Protein AF-A0A833Z6Q5-F1 (afdb_monomer_lite)

Sequence (117 aa):
MYQMMDQGFVGLIFSCFIEDKNTKTGRVLYTCFQSIQAQKSSEYERIEIPIHIVPHVTIGKVCLESAVELPKILCQEEQDAYRRIHSLTHLDSVTKIHNGSVEGLLAVEGYLMCFFY

InterPro domains:
  IPR040749 BRCC36, C-terminal helical domain [PF18110] (63-102)

pLDDT: mean 89.64, std 12.16, range [41.78, 98.44]

Organism: NCBI:txid89673

Secondary structure (DSSP, 8-state):
-HHHH-TT--EEEEEEEEEETTTTEEEEEEEEEEEEE-TTSS-EEEEE----PPP-SS--HHHHHHHTTHHHHHHHHHHHHHHHHHT-TT--HHHHHHHHHHHHHHHHHHHHHHH--

Radius of gyration: 21.68 Å; chains: 1; bounding box: 44×45×49 Å

Foldseek 3Di:
DVCVVPVPDKDKDKDAQDADPVVRDGDIDMFIWDWDQDPPDNDTDIDTDDDDDDDDDDQDPVNVVVVVCPLVVQLVVLVVVLVVVVVPPPDDPVVNVVSVVVSVVSNVVSVVVVVVD

Structure (mmCIF, N/CA/C/O backbone):
data_AF-A0A833Z6Q5-F1
#
_entry.id   AF-A0A833Z6Q5-F1
#
loop_
_atom_site.group_PDB
_atom_site.id
_atom_site.type_symbol
_atom_site.label_atom_id
_atom_site.label_alt_id
_atom_site.label_comp_id
_atom_site.label_asym_id
_atom_site.label_entity_id
_atom_site.label_seq_id
_atom_site.pdbx_PDB_ins_code
_atom_site.Cartn_x
_atom_site.Cartn_y
_atom_site.Cartn_z
_atom_site.occupancy
_atom_site.B_iso_or_equiv
_atom_site.auth_seq_id
_atom_site.auth_comp_id
_atom_site.auth_asym_id
_atom_site.auth_atom_id
_atom_site.pdbx_PDB_model_num
ATOM 1 N N . MET A 1 1 ? -10.802 16.052 4.473 1.00 79.81 1 MET A N 1
ATOM 2 C CA . MET A 1 1 ? -11.183 16.207 3.049 1.00 79.81 1 MET A CA 1
ATOM 3 C C . MET A 1 1 ? -12.026 15.034 2.560 1.00 79.81 1 MET A C 1
ATOM 5 O O . MET A 1 1 ? -13.156 15.281 2.182 1.00 79.81 1 MET A O 1
ATOM 9 N N . TYR A 1 2 ? -11.560 13.779 2.621 1.00 92.31 2 TYR A N 1
ATOM 10 C CA . TYR A 1 2 ? -12.368 12.623 2.180 1.00 92.31 2 TYR A CA 1
ATOM 11 C C . TYR A 1 2 ? -13.712 12.494 2.912 1.00 92.31 2 TYR A C 1
ATOM 13 O O . TYR A 1 2 ? -14.732 12.267 2.274 1.00 92.31 2 TYR A O 1
ATOM 21 N N . GLN A 1 3 ? -13.747 12.798 4.214 1.00 92.12 3 GLN A N 1
ATOM 22 C CA . GLN A 1 3 ? -15.002 12.841 4.975 1.00 92.12 3 GLN A CA 1
ATOM 23 C C . GLN A 1 3 ? -15.988 13.938 4.531 1.00 92.12 3 GLN A C 1
ATOM 25 O O . GLN A 1 3 ? -17.170 13.851 4.830 1.00 92.12 3 GLN A O 1
ATOM 30 N N . MET A 1 4 ? -15.535 14.965 3.800 1.00 90.25 4 MET A N 1
ATOM 31 C CA . MET A 1 4 ? -16.441 15.956 3.199 1.00 90.25 4 MET A CA 1
ATOM 32 C C . MET A 1 4 ? -17.145 15.400 1.954 1.00 90.25 4 MET A C 1
ATOM 34 O O . MET A 1 4 ? -18.212 15.889 1.604 1.00 90.25 4 MET A O 1
ATOM 38 N N . MET A 1 5 ? -16.545 14.406 1.287 1.00 93.75 5 MET A N 1
ATOM 39 C CA . MET A 1 5 ? -17.147 13.708 0.147 1.00 93.75 5 MET A CA 1
ATOM 40 C C . MET A 1 5 ? -18.080 12.588 0.620 1.00 93.75 5 MET A C 1
ATOM 42 O O . MET A 1 5 ? -19.171 12.438 0.082 1.00 93.75 5 MET A O 1
ATOM 46 N N . ASP A 1 6 ? -17.668 11.842 1.646 1.00 95.00 6 ASP A N 1
ATOM 47 C CA . ASP A 1 6 ? -18.466 10.800 2.291 1.00 95.00 6 ASP A CA 1
ATOM 48 C C . ASP A 1 6 ? -18.169 10.767 3.794 1.00 95.00 6 ASP A C 1
ATOM 50 O O . ASP A 1 6 ? -17.070 10.405 4.214 1.00 95.00 6 ASP A O 1
ATOM 54 N N . GLN A 1 7 ? -19.162 11.117 4.614 1.00 92.56 7 GLN A N 1
ATOM 55 C CA . GLN A 1 7 ? -19.028 11.152 6.075 1.00 92.56 7 GLN A CA 1
ATOM 56 C C . GLN A 1 7 ? -18.685 9.778 6.678 1.00 92.56 7 GLN A C 1
ATOM 58 O O . GLN A 1 7 ? -18.113 9.719 7.766 1.00 92.56 7 GLN A O 1
ATOM 63 N N . GLY A 1 8 ? -18.996 8.680 5.978 1.00 94.88 8 GLY A N 1
ATOM 64 C CA . GLY A 1 8 ? -18.659 7.314 6.381 1.00 94.88 8 GLY A CA 1
ATOM 65 C C . GLY A 1 8 ? -17.202 6.917 6.128 1.00 94.88 8 GLY A C 1
ATOM 66 O O . GLY A 1 8 ? -16.785 5.840 6.550 1.00 94.88 8 GLY A O 1
ATOM 67 N N . PHE A 1 9 ? -16.409 7.764 5.466 1.00 96.75 9 PHE A N 1
ATOM 68 C CA . PHE A 1 9 ? -15.016 7.460 5.158 1.00 96.75 9 PHE A CA 1
ATOM 69 C C . PHE A 1 9 ? -14.171 7.305 6.432 1.00 96.75 9 PHE A C 1
ATOM 71 O O . PHE A 1 9 ? -14.176 8.174 7.310 1.00 96.75 9 PHE A O 1
ATOM 78 N N . VAL A 1 10 ? -13.394 6.223 6.504 1.00 97.31 10 VAL A N 1
ATOM 79 C CA . VAL A 1 10 ? -12.430 5.935 7.577 1.00 97.31 10 VAL A CA 1
ATOM 80 C C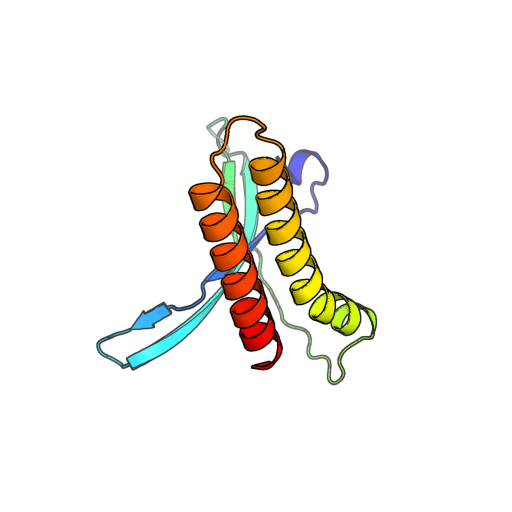 . VAL A 1 10 ? -11.026 5.790 6.993 1.00 97.31 10 VAL A C 1
ATOM 82 O O . VAL A 1 10 ? -10.850 5.298 5.880 1.00 97.31 10 VAL A O 1
ATOM 85 N N . GLY A 1 11 ? -10.012 6.214 7.743 1.00 97.25 11 GLY A N 1
ATOM 86 C CA . GLY A 1 11 ? -8.609 6.033 7.386 1.00 97.25 11 GLY A CA 1
ATOM 87 C C . GLY A 1 11 ? -8.001 4.818 8.082 1.00 97.25 11 GLY A C 1
ATOM 88 O O . GLY A 1 11 ? -8.219 4.609 9.274 1.00 97.25 11 GLY A O 1
ATOM 89 N N . LEU A 1 12 ? -7.182 4.057 7.357 1.00 97.88 12 LEU A N 1
ATOM 90 C CA . LEU A 1 12 ? -6.349 2.983 7.902 1.00 97.88 12 LEU A CA 1
ATOM 91 C C . LEU A 1 12 ? -4.872 3.344 7.735 1.00 97.88 12 LEU A C 1
ATOM 93 O O . LEU A 1 12 ? -4.473 3.856 6.690 1.00 97.88 12 LEU A O 1
ATOM 97 N N . ILE A 1 13 ? -4.058 3.073 8.754 1.00 97.88 13 ILE A N 1
ATOM 98 C CA . ILE A 1 13 ? -2.596 3.216 8.689 1.00 97.88 13 ILE A CA 1
ATOM 99 C C . ILE A 1 13 ? -1.971 1.892 9.089 1.00 97.88 13 ILE A C 1
ATOM 101 O O . ILE A 1 13 ? -2.313 1.347 10.137 1.00 97.88 13 ILE A O 1
ATOM 105 N N . PHE A 1 14 ? -1.022 1.432 8.280 1.00 97.69 14 PHE A N 1
ATOM 106 C CA . PHE A 1 14 ? -0.158 0.298 8.578 1.00 97.69 14 PHE A CA 1
ATOM 107 C C . PHE A 1 14 ? 1.256 0.819 8.827 1.00 97.69 14 PHE A C 1
ATOM 109 O O . PHE A 1 14 ? 1.812 1.552 8.012 1.00 97.69 14 PHE A O 1
ATOM 116 N N . SER A 1 15 ? 1.827 0.461 9.972 1.00 97.00 15 SER A N 1
ATOM 117 C CA . SER A 1 15 ? 3.219 0.726 10.306 1.00 97.00 15 SER A CA 1
ATOM 118 C C . SER A 1 15 ? 3.991 -0.581 10.214 1.00 97.00 15 SER A C 1
ATOM 120 O O . SER A 1 15 ? 3.793 -1.503 11.010 1.00 97.00 15 SER A O 1
ATOM 122 N N . CYS A 1 16 ? 4.832 -0.656 9.189 1.00 95.62 16 CYS A N 1
ATOM 123 C CA . CYS A 1 16 ? 5.643 -1.818 8.854 1.00 95.62 16 CYS A CA 1
ATOM 124 C C . CYS A 1 16 ? 7.107 -1.577 9.250 1.00 95.62 16 CYS A C 1
ATOM 126 O O . CYS A 1 16 ? 7.513 -0.438 9.475 1.00 95.62 16 CYS A O 1
ATOM 128 N N . PHE A 1 17 ? 7.903 -2.649 9.302 1.00 94.31 17 PHE A N 1
ATOM 129 C CA . PHE A 1 17 ? 9.350 -2.595 9.570 1.00 94.31 17 PHE A CA 1
ATOM 130 C C . PHE A 1 17 ? 9.732 -1.962 10.921 1.00 94.31 17 PHE A C 1
ATOM 132 O O . PHE A 1 17 ? 10.799 -1.367 11.061 1.00 94.31 17 PHE A O 1
ATOM 139 N N . ILE A 1 18 ? 8.876 -2.094 11.940 1.00 94.62 18 ILE A N 1
ATOM 140 C CA . ILE A 1 18 ? 9.222 -1.660 13.295 1.00 94.62 18 ILE A CA 1
ATOM 141 C C . ILE A 1 18 ? 10.111 -2.732 13.912 1.00 94.62 18 ILE A C 1
ATOM 143 O O . ILE A 1 18 ? 9.633 -3.812 14.251 1.00 94.62 18 ILE A O 1
ATOM 147 N N . GLU A 1 19 ? 11.382 -2.423 14.115 1.00 96.00 19 GLU A N 1
ATOM 148 C CA . GLU A 1 19 ? 12.321 -3.323 14.779 1.00 96.00 19 GLU A CA 1
ATOM 149 C C . GLU A 1 19 ? 12.822 -2.701 16.081 1.00 96.00 19 GLU A C 1
ATOM 151 O O . GLU A 1 19 ? 13.317 -1.572 16.110 1.00 96.00 19 GLU A O 1
ATOM 156 N N . ASP A 1 20 ? 12.705 -3.445 17.177 1.00 92.94 20 ASP A N 1
ATOM 157 C CA . ASP A 1 20 ? 13.404 -3.107 18.411 1.00 92.94 20 ASP A CA 1
ATOM 158 C C . ASP A 1 20 ? 14.776 -3.785 18.421 1.00 92.94 20 ASP A C 1
ATOM 160 O O . ASP A 1 20 ? 14.887 -5.000 18.577 1.00 92.94 20 ASP A O 1
ATOM 164 N N . LYS A 1 21 ? 15.834 -2.979 18.283 1.00 93.12 21 LYS A N 1
ATOM 165 C CA . LYS A 1 21 ? 17.225 -3.449 18.206 1.00 93.12 21 LYS A CA 1
ATOM 166 C C . LYS A 1 21 ? 17.688 -4.196 19.458 1.00 93.12 21 LYS A C 1
ATOM 168 O O . LYS A 1 21 ? 18.571 -5.043 19.358 1.00 93.12 21 LYS A O 1
ATOM 173 N N . ASN A 1 22 ? 17.117 -3.889 20.623 1.00 95.19 22 ASN A N 1
ATOM 174 C CA . ASN A 1 22 ? 17.519 -4.517 21.881 1.00 95.19 22 ASN A CA 1
ATOM 175 C C . ASN A 1 22 ? 16.915 -5.917 22.018 1.00 95.19 22 ASN A C 1
ATOM 177 O O . ASN A 1 22 ? 17.584 -6.841 22.472 1.00 95.19 22 ASN A O 1
ATOM 181 N N . THR A 1 23 ? 15.657 -6.079 21.604 1.00 94.56 23 THR A N 1
ATOM 182 C CA . THR A 1 23 ? 14.927 -7.354 21.687 1.00 94.56 23 THR A CA 1
ATOM 183 C C . THR A 1 23 ? 14.976 -8.164 20.392 1.00 94.56 23 THR A C 1
ATOM 185 O O . THR A 1 23 ? 14.527 -9.308 20.379 1.00 94.56 23 THR A O 1
ATOM 188 N N . LYS A 1 24 ? 15.502 -7.585 19.302 1.00 93.50 24 LYS A N 1
ATOM 189 C CA . LYS A 1 24 ? 15.484 -8.133 17.934 1.00 93.50 24 LYS A CA 1
ATOM 190 C C . LYS A 1 24 ? 14.085 -8.571 17.494 1.00 93.50 24 LYS A C 1
ATOM 192 O O . LYS A 1 24 ? 13.920 -9.569 16.796 1.00 93.50 24 LYS A O 1
ATOM 197 N N . THR A 1 25 ? 13.066 -7.850 17.955 1.00 94.62 25 THR A N 1
ATOM 198 C CA . THR A 1 25 ? 11.666 -8.176 17.679 1.00 94.62 25 THR A CA 1
ATOM 199 C C . THR A 1 25 ? 11.121 -7.252 16.598 1.00 94.62 25 THR A 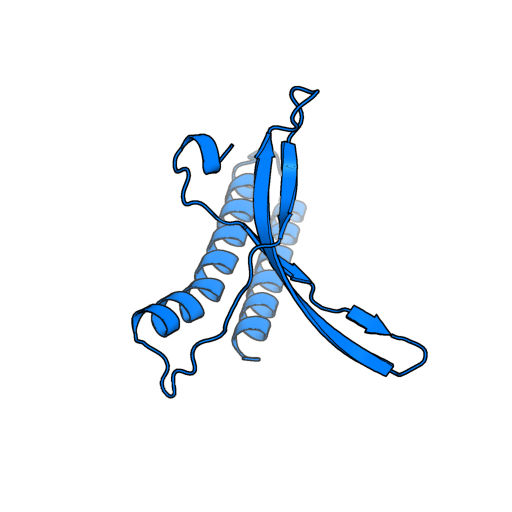C 1
ATOM 201 O O . THR A 1 25 ? 11.120 -6.029 16.758 1.00 94.62 25 THR A O 1
ATOM 204 N N . GLY A 1 26 ? 10.628 -7.851 15.513 1.00 94.62 26 GLY A N 1
ATOM 205 C CA . GLY A 1 26 ? 9.879 -7.166 14.464 1.00 94.62 26 GLY A CA 1
ATOM 206 C C . GLY A 1 26 ? 8.404 -7.016 14.838 1.00 94.62 26 GLY A C 1
ATOM 207 O O . GLY A 1 26 ? 7.796 -7.930 15.394 1.00 94.62 26 GLY A O 1
ATOM 208 N N . ARG A 1 27 ? 7.817 -5.858 14.540 1.00 96.12 27 ARG A N 1
ATOM 209 C CA . ARG A 1 27 ? 6.404 -5.552 14.775 1.00 96.12 27 ARG A CA 1
ATOM 210 C C . ARG A 1 27 ? 5.775 -4.943 13.528 1.00 96.12 27 ARG A C 1
ATOM 212 O O . ARG A 1 27 ? 6.393 -4.152 12.817 1.00 96.12 27 ARG A O 1
ATOM 219 N N . VAL A 1 28 ? 4.512 -5.292 13.319 1.00 96.69 28 VAL A N 1
ATOM 220 C CA . VAL A 1 28 ? 3.610 -4.630 12.378 1.00 96.69 28 VAL A CA 1
ATOM 221 C C . VAL A 1 28 ? 2.428 -4.131 13.192 1.00 96.69 28 VAL A C 1
ATOM 223 O O . VAL A 1 28 ? 1.826 -4.897 13.944 1.00 96.69 28 VAL A O 1
ATOM 226 N N . LEU A 1 29 ? 2.129 -2.841 13.086 1.00 97.44 29 LEU A N 1
ATOM 227 C CA . LEU A 1 29 ? 1.026 -2.201 13.799 1.00 97.44 29 LEU A CA 1
ATOM 228 C C . LEU A 1 29 ? 0.034 -1.639 12.789 1.00 97.44 29 LEU A C 1
ATOM 230 O O . LEU A 1 29 ? 0.419 -1.214 11.702 1.00 97.44 29 LEU A O 1
ATOM 234 N N . TYR A 1 30 ? -1.240 -1.602 13.158 1.00 97.50 30 TYR A N 1
ATOM 235 C CA . TYR A 1 30 ? -2.274 -0.973 12.350 1.00 97.50 30 TYR A CA 1
ATOM 236 C C . TYR A 1 30 ? -3.253 -0.204 13.231 1.00 97.50 30 TYR A C 1
ATOM 238 O O . TYR A 1 30 ? -3.442 -0.523 14.403 1.00 97.50 30 TYR A O 1
ATOM 246 N N . THR A 1 31 ? -3.858 0.837 12.667 1.00 98.12 31 THR A N 1
ATOM 247 C CA . THR A 1 31 ? -4.825 1.691 13.365 1.00 98.12 31 THR A CA 1
ATOM 248 C C . THR A 1 31 ? -5.884 2.198 12.391 1.00 98.12 31 THR A C 1
ATOM 250 O O . THR A 1 31 ? -5.593 2.437 11.216 1.00 98.12 31 THR A O 1
ATOM 253 N N . CYS A 1 32 ? -7.109 2.361 12.886 1.00 98.44 32 CYS A N 1
ATOM 254 C CA . CYS A 1 32 ? -8.241 2.924 12.161 1.00 98.44 32 CYS A CA 1
ATOM 255 C C . CYS A 1 32 ? -8.655 4.243 12.814 1.00 98.44 32 CYS A C 1
ATOM 257 O O . CYS A 1 32 ? -8.642 4.367 14.041 1.00 98.44 32 CYS A O 1
ATOM 259 N N . PHE A 1 33 ? -8.982 5.246 12.006 1.00 97.81 33 PHE A N 1
ATOM 260 C CA . PHE A 1 33 ? -9.315 6.569 12.512 1.00 97.81 33 PHE A CA 1
ATOM 261 C C . PHE A 1 33 ? -10.284 7.330 11.622 1.00 97.81 33 PHE A C 1
ATOM 263 O O . PHE A 1 33 ? -10.416 7.069 10.426 1.00 97.81 33 PHE A O 1
ATOM 270 N N . GLN A 1 34 ? -10.897 8.341 12.220 1.00 96.88 34 GLN A N 1
ATOM 271 C CA . GLN A 1 34 ? -11.591 9.413 11.523 1.00 96.88 34 GLN A CA 1
ATOM 272 C C . GLN A 1 34 ? -11.079 10.763 12.011 1.00 96.88 34 GLN A C 1
ATOM 274 O O . GLN A 1 34 ? -10.399 10.869 13.034 1.00 96.88 34 GLN A O 1
ATOM 279 N N . SER A 1 35 ? -11.394 11.803 11.254 1.00 94.50 35 SER A N 1
ATOM 280 C CA . SER A 1 35 ? -11.183 13.186 11.648 1.00 94.50 35 SER A CA 1
ATOM 281 C C . SER A 1 35 ? -12.502 13.807 12.098 1.00 94.50 35 SER A C 1
ATOM 283 O O . SER A 1 35 ? -13.521 13.666 11.420 1.00 94.50 35 SER A O 1
ATOM 285 N N . ILE A 1 36 ? -12.478 14.528 13.216 1.00 92.25 36 ILE A N 1
ATOM 286 C CA . ILE A 1 36 ? -13.587 15.368 13.683 1.00 92.25 36 ILE A CA 1
ATOM 287 C C . ILE A 1 36 ? -13.137 16.820 13.729 1.00 92.25 36 ILE A C 1
ATOM 289 O O . ILE A 1 36 ? -11.966 17.102 13.968 1.00 92.25 36 ILE A O 1
ATOM 293 N N . GLN A 1 37 ? -14.056 17.749 13.492 1.00 87.69 37 GLN A N 1
ATOM 294 C CA . GLN A 1 37 ? -13.750 19.163 13.664 1.00 87.69 37 GLN A CA 1
ATOM 295 C C . GLN A 1 37 ? -13.611 19.471 15.159 1.00 87.69 37 GLN A C 1
ATOM 297 O O . GLN A 1 37 ? -14.491 19.126 15.951 1.00 87.69 37 GLN A O 1
ATOM 302 N N . ALA A 1 38 ? -12.509 20.112 15.541 1.00 84.50 38 ALA A N 1
ATOM 303 C CA . ALA A 1 38 ? -12.278 20.526 16.915 1.00 84.50 38 ALA A CA 1
ATOM 304 C C . ALA A 1 38 ? -13.350 21.536 17.356 1.00 84.50 38 ALA A C 1
ATOM 306 O O . ALA A 1 38 ? -13.730 22.442 16.616 1.00 84.50 38 ALA A O 1
ATOM 307 N N . GLN A 1 39 ? -13.829 21.427 18.596 1.00 76.62 39 GLN A N 1
ATOM 308 C CA . GLN A 1 39 ? -14.938 22.261 19.091 1.00 76.62 39 GLN A CA 1
ATOM 309 C C . GLN A 1 39 ? -14.603 23.761 19.178 1.00 76.62 39 GLN A C 1
ATOM 311 O O . GLN A 1 39 ? -15.505 24.588 19.289 1.00 76.62 39 GLN A O 1
ATOM 316 N N . LYS A 1 40 ? -13.312 24.118 19.186 1.00 78.31 40 LYS A N 1
ATOM 317 C CA . LYS A 1 40 ? -12.825 25.485 19.439 1.00 78.31 40 LYS A CA 1
ATOM 318 C C . LYS A 1 40 ? -11.910 26.036 18.342 1.00 78.31 40 LYS A C 1
ATOM 320 O O . LYS A 1 40 ? -11.408 27.147 18.491 1.00 78.31 40 LYS A O 1
ATOM 325 N N . SER A 1 41 ? -11.678 25.293 17.263 1.00 79.75 41 SER A N 1
ATOM 326 C CA . SER A 1 41 ? -10.826 25.726 16.154 1.00 79.75 41 SER A CA 1
ATOM 327 C C . SER A 1 41 ? -11.338 25.178 14.821 1.00 79.75 41 SER A C 1
ATOM 329 O O . SER A 1 41 ? -12.161 24.268 14.769 1.00 79.75 41 SER A O 1
ATOM 331 N N . SER A 1 42 ? -10.840 25.732 13.718 1.00 80.31 42 SER A N 1
ATOM 332 C CA . SER A 1 42 ? -11.088 25.194 12.372 1.00 80.31 42 SER A CA 1
ATOM 333 C C . SER A 1 42 ? -10.218 23.971 12.051 1.00 80.31 42 SER A C 1
ATOM 335 O O . SER A 1 42 ? -10.160 23.547 10.897 1.00 80.31 42 SER A O 1
ATOM 337 N N . GLU A 1 43 ? -9.507 23.430 13.040 1.00 88.06 43 GLU A N 1
ATOM 338 C CA . GLU A 1 43 ? -8.620 22.285 12.872 1.00 88.06 43 GLU A CA 1
ATOM 339 C C . GLU A 1 43 ? -9.382 20.969 13.042 1.00 88.06 43 GLU A C 1
ATOM 341 O O . GLU A 1 43 ? -10.465 20.909 13.630 1.00 88.06 43 GLU A O 1
ATOM 346 N N . TYR A 1 44 ? -8.806 19.904 12.492 1.00 90.44 44 TYR A N 1
ATOM 347 C CA . TYR A 1 44 ? -9.355 18.561 12.590 1.00 90.44 44 TYR A CA 1
ATO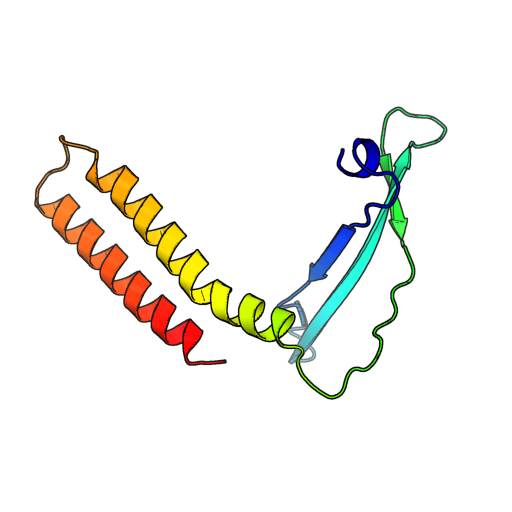M 348 C C . TYR A 1 44 ? -8.523 17.731 13.559 1.00 90.44 44 TYR A C 1
ATOM 350 O O . TYR A 1 44 ? -7.305 17.636 13.419 1.00 90.44 44 TYR A O 1
ATOM 358 N N . GLU A 1 45 ? -9.198 17.084 14.498 1.00 93.00 45 GLU A N 1
ATOM 359 C CA . GLU A 1 45 ? -8.598 16.164 15.454 1.00 93.00 45 GLU A CA 1
ATOM 360 C C . GLU A 1 45 ? -8.815 14.717 15.013 1.00 93.00 45 GLU A C 1
ATOM 362 O O . GLU A 1 45 ? -9.838 14.363 14.419 1.00 93.00 45 GLU A O 1
ATOM 367 N N . ARG A 1 46 ? -7.829 13.866 15.302 1.00 94.38 46 ARG A N 1
ATOM 368 C CA . ARG A 1 46 ? -7.907 12.424 15.065 1.00 94.38 46 ARG A CA 1
ATOM 369 C C . ARG A 1 46 ? -8.702 11.768 16.190 1.00 94.38 46 ARG A C 1
ATOM 371 O O . ARG A 1 46 ? -8.341 11.913 17.353 1.00 94.38 46 ARG A O 1
ATOM 378 N N . ILE A 1 47 ? -9.685 10.954 15.826 1.00 95.56 47 ILE A N 1
ATOM 379 C CA . ILE A 1 47 ? -10.335 10.002 16.731 1.00 95.56 47 ILE A CA 1
ATOM 380 C C . ILE A 1 47 ? -10.037 8.574 16.292 1.00 95.56 47 ILE A C 1
ATOM 382 O O . ILE A 1 47 ? -10.048 8.269 15.098 1.00 95.56 47 ILE A O 1
ATOM 386 N N . GLU A 1 48 ? -9.753 7.695 17.248 1.00 97.44 48 GLU A N 1
ATOM 387 C CA . GLU A 1 48 ? -9.568 6.273 16.964 1.00 97.44 48 GLU A CA 1
ATOM 388 C C . GLU A 1 48 ? -10.915 5.576 16.800 1.00 97.44 48 GLU A C 1
ATOM 390 O O . GLU A 1 48 ? -11.846 5.794 17.575 1.00 97.44 48 GLU A O 1
ATOM 395 N N . ILE A 1 49 ? -11.000 4.716 15.788 1.00 97.94 49 ILE A N 1
ATOM 396 C CA . ILE A 1 49 ? -12.167 3.879 15.528 1.00 97.94 49 ILE A CA 1
ATOM 397 C C . ILE A 1 49 ? -11.779 2.424 15.822 1.00 97.94 49 ILE A C 1
ATOM 399 O O . ILE A 1 49 ? -10.765 1.955 15.294 1.00 97.94 49 ILE A O 1
ATOM 403 N N . PRO A 1 50 ? -12.550 1.684 16.641 1.00 97.75 50 PRO A N 1
ATOM 404 C CA . PRO A 1 50 ? -12.297 0.267 16.878 1.00 97.75 50 PRO A CA 1
ATOM 405 C C . PRO A 1 50 ? -12.303 -0.539 15.573 1.00 97.75 50 PRO A C 1
ATOM 407 O O . PRO A 1 50 ? -13.182 -0.369 14.729 1.00 97.75 50 PRO A O 1
ATOM 410 N N . ILE A 1 51 ? -11.331 -1.439 15.420 1.00 97.62 51 ILE A N 1
ATOM 411 C CA . ILE A 1 51 ? -11.198 -2.317 14.255 1.00 97.62 51 ILE A CA 1
ATOM 412 C C . ILE A 1 51 ? -11.216 -3.781 14.691 1.00 97.62 51 ILE A C 1
ATOM 414 O O . ILE A 1 51 ? -10.587 -4.162 15.678 1.00 97.62 51 ILE A O 1
ATOM 418 N N . HIS A 1 52 ? -11.923 -4.610 13.926 1.00 97.38 52 HIS A N 1
ATOM 419 C CA . HIS A 1 52 ? -12.002 -6.050 14.137 1.00 97.38 52 HIS A CA 1
ATOM 420 C C . HIS A 1 52 ? -11.679 -6.780 12.835 1.00 97.38 52 HIS A C 1
ATOM 422 O O . HIS A 1 52 ? -12.210 -6.440 11.779 1.00 97.38 52 HIS A O 1
ATOM 428 N N . ILE A 1 53 ? -10.823 -7.799 12.914 1.00 96.94 53 ILE A N 1
ATOM 429 C CA . ILE A 1 53 ? -10.532 -8.684 11.785 1.00 96.94 53 ILE A CA 1
ATOM 430 C C . ILE A 1 53 ? -11.531 -9.836 11.832 1.00 96.94 53 ILE A C 1
ATOM 432 O O . ILE A 1 53 ? -11.537 -10.622 12.779 1.00 96.94 53 ILE A O 1
ATOM 436 N N . VAL A 1 54 ? -12.373 -9.936 10.806 1.00 97.94 54 VAL A N 1
ATOM 437 C CA . VAL A 1 54 ? -13.296 -11.062 10.654 1.00 97.94 54 VAL A CA 1
ATOM 438 C C . VAL A 1 54 ? -12.546 -12.207 9.969 1.00 97.94 54 VAL A C 1
ATOM 440 O O . VAL A 1 54 ? -12.032 -12.008 8.866 1.00 97.94 54 VAL A O 1
ATOM 443 N N . PRO A 1 55 ? -12.446 -13.396 10.589 1.00 97.38 55 PRO A N 1
ATOM 444 C CA . PRO A 1 55 ? -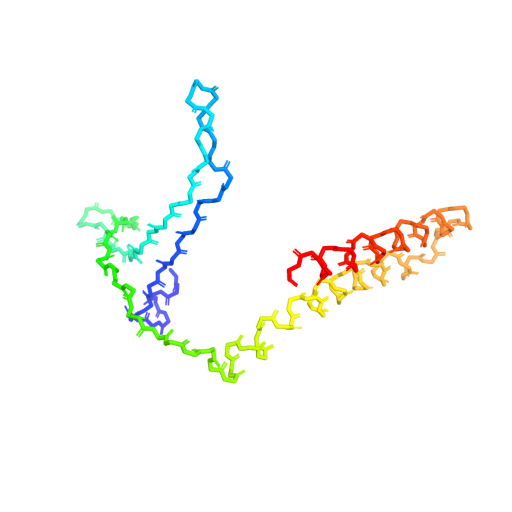11.723 -14.511 9.996 1.00 97.38 55 PRO A CA 1
ATOM 445 C C . PRO A 1 55 ? -12.431 -14.999 8.729 1.00 97.38 55 PRO A C 1
ATOM 447 O O . PRO A 1 55 ? -13.637 -15.245 8.729 1.00 97.38 55 PRO A O 1
ATOM 450 N N . HIS A 1 56 ? -11.660 -15.183 7.659 1.00 96.69 56 HIS A N 1
ATOM 451 C CA . HIS A 1 56 ? -12.133 -15.740 6.397 1.00 96.69 56 HIS A CA 1
ATOM 452 C C . HIS A 1 56 ? -11.122 -16.785 5.906 1.00 96.69 56 HIS A C 1
ATOM 454 O O . HIS A 1 56 ? -9.941 -16.486 5.758 1.00 96.69 56 HIS A O 1
ATOM 460 N N . VAL A 1 57 ? -11.571 -18.030 5.716 1.00 97.00 57 VAL A N 1
ATOM 461 C CA . VAL A 1 57 ? -10.676 -19.201 5.574 1.00 97.00 57 VAL A CA 1
ATOM 462 C C . VAL A 1 57 ? -10.078 -19.327 4.169 1.00 97.00 57 VAL A C 1
ATOM 464 O O . VAL A 1 57 ? -8.995 -19.880 4.003 1.00 97.00 57 VAL A O 1
ATOM 467 N N . THR A 1 58 ? -10.764 -18.813 3.149 1.00 97.69 58 THR A N 1
ATOM 468 C CA . THR A 1 58 ? -10.299 -18.834 1.755 1.00 97.69 58 THR A CA 1
ATOM 469 C C . THR A 1 58 ? -9.997 -17.426 1.254 1.00 97.69 58 THR A C 1
ATOM 471 O O . THR A 1 58 ? -10.511 -16.446 1.784 1.00 97.69 58 THR A O 1
ATOM 474 N N . ILE A 1 59 ? -9.195 -17.291 0.201 1.00 97.19 59 ILE A N 1
ATOM 475 C CA . ILE A 1 59 ? -9.007 -15.991 -0.454 1.00 97.19 59 ILE A CA 1
ATOM 476 C C . ILE A 1 59 ? -10.109 -15.826 -1.502 1.00 97.19 59 ILE A C 1
ATOM 478 O O . ILE A 1 59 ? -10.270 -16.664 -2.390 1.00 97.19 59 ILE A O 1
ATOM 482 N N . GLY A 1 60 ? -10.900 -14.759 -1.387 1.00 97.50 60 GLY A N 1
ATOM 483 C CA . GLY A 1 60 ? -11.918 -14.431 -2.381 1.00 97.50 60 GLY A CA 1
ATOM 484 C C . GLY A 1 60 ? -11.287 -14.032 -3.717 1.00 97.50 60 GLY A C 1
ATOM 485 O O . GLY A 1 60 ? -10.218 -13.425 -3.746 1.00 97.50 60 GLY A O 1
ATOM 486 N N . LYS A 1 61 ? -11.976 -14.321 -4.827 1.00 97.88 61 LYS A N 1
ATOM 487 C CA . LYS A 1 61 ? -11.500 -14.016 -6.187 1.00 97.88 61 LYS A CA 1
ATOM 488 C C . LYS A 1 61 ? -11.048 -12.557 -6.348 1.00 97.88 61 LYS A C 1
ATOM 490 O O . LYS A 1 61 ? -9.955 -12.328 -6.841 1.00 97.88 61 LYS A O 1
ATOM 495 N N . VAL A 1 62 ? -11.841 -11.593 -5.869 1.00 98.06 62 VAL A N 1
ATOM 496 C CA . VAL A 1 62 ? -11.526 -10.153 -5.975 1.00 98.06 62 VAL A CA 1
ATOM 497 C C . VAL A 1 62 ? -10.238 -9.793 -5.230 1.00 98.06 62 VAL A C 1
ATOM 499 O O . VAL A 1 62 ? -9.420 -9.037 -5.747 1.00 98.06 62 VAL A O 1
ATOM 502 N N . CYS A 1 63 ? -10.033 -10.346 -4.030 1.00 97.25 63 CYS A N 1
ATOM 503 C CA . CYS A 1 63 ? -8.811 -10.130 -3.257 1.00 97.25 63 CYS A CA 1
ATOM 504 C C . CYS A 1 63 ? -7.596 -10.730 -3.968 1.00 97.25 63 CYS A C 1
ATOM 506 O O . CYS A 1 63 ? -6.552 -10.091 -4.014 1.00 97.25 63 CYS A O 1
ATOM 508 N N . LEU A 1 64 ? -7.745 -11.928 -4.542 1.00 96.88 64 LEU A N 1
ATOM 509 C CA . LEU A 1 64 ? -6.679 -12.582 -5.296 1.00 96.88 64 LEU A CA 1
ATOM 510 C C . LEU A 1 64 ? -6.320 -11.796 -6.561 1.00 96.88 64 LEU A C 1
ATOM 512 O O . LEU A 1 64 ? -5.148 -11.523 -6.788 1.00 96.88 64 LEU A O 1
ATOM 516 N N . GLU A 1 65 ? -7.320 -11.401 -7.349 1.00 97.62 65 GLU A N 1
ATOM 517 C CA . GLU A 1 65 ? -7.131 -10.575 -8.545 1.00 97.62 65 GLU A CA 1
ATOM 518 C C . GLU A 1 65 ? -6.439 -9.258 -8.183 1.00 97.62 65 GLU A C 1
ATOM 520 O O . GLU A 1 65 ? -5.454 -8.900 -8.811 1.00 97.62 65 GLU A O 1
ATOM 525 N N . SER A 1 66 ? -6.872 -8.594 -7.109 1.00 96.69 66 SER A N 1
ATOM 526 C CA . SER A 1 66 ? -6.260 -7.341 -6.649 1.00 96.69 66 SER A CA 1
ATOM 527 C C . SER A 1 66 ? -4.820 -7.533 -6.153 1.00 96.69 66 SER A C 1
ATOM 529 O O . SER A 1 66 ? -3.971 -6.678 -6.391 1.00 96.69 66 SER A O 1
ATOM 531 N N . ALA A 1 67 ? -4.518 -8.652 -5.485 1.00 93.06 67 ALA A N 1
ATOM 532 C CA . ALA A 1 67 ? -3.168 -8.956 -5.011 1.00 93.06 67 ALA A CA 1
ATOM 533 C C . ALA A 1 67 ? -2.175 -9.127 -6.172 1.00 93.06 67 ALA A C 1
ATOM 535 O O . ALA A 1 67 ? -1.042 -8.657 -6.086 1.00 93.06 67 ALA A O 1
ATOM 536 N N . VAL A 1 68 ? -2.608 -9.741 -7.280 1.00 94.38 68 VAL A N 1
ATOM 537 C CA . VAL A 1 68 ? -1.760 -9.945 -8.469 1.00 94.38 68 VAL A CA 1
ATOM 538 C C . VAL A 1 68 ? -1.685 -8.724 -9.397 1.00 94.38 68 VAL A C 1
ATOM 540 O O . VAL A 1 68 ? -0.952 -8.760 -10.386 1.00 94.38 68 VAL A O 1
ATOM 543 N N . GLU A 1 69 ? -2.399 -7.632 -9.099 1.00 95.19 69 GLU A N 1
ATOM 544 C CA . GLU A 1 69 ? -2.269 -6.368 -9.840 1.00 95.19 69 GLU A CA 1
ATOM 545 C C . GLU A 1 69 ? -1.037 -5.557 -9.417 1.00 95.19 69 GLU A C 1
ATOM 547 O O . GLU A 1 69 ? -0.501 -4.812 -10.236 1.00 95.19 69 GLU A O 1
ATOM 552 N N . LEU A 1 70 ? -0.534 -5.714 -8.185 1.00 89.75 70 LEU A N 1
ATOM 553 C CA . LEU A 1 70 ? 0.615 -4.939 -7.695 1.00 89.75 70 LEU A CA 1
ATOM 554 C C . LEU A 1 70 ? 1.852 -5.024 -8.621 1.00 89.75 70 LEU A C 1
ATOM 556 O O . LEU A 1 70 ? 2.370 -3.967 -8.984 1.00 89.75 70 LEU A O 1
ATOM 560 N N . PRO A 1 71 ? 2.290 -6.210 -9.091 1.00 87.56 71 PRO A N 1
ATOM 561 C CA . PRO A 1 71 ? 3.367 -6.324 -10.080 1.00 87.56 71 PRO A CA 1
ATOM 562 C C . PRO A 1 71 ? 3.146 -5.484 -11.344 1.00 87.56 71 PRO A C 1
ATOM 564 O O . PRO A 1 71 ? 4.071 -4.862 -11.866 1.00 87.56 71 PRO A O 1
ATOM 567 N N . LYS A 1 72 ? 1.904 -5.457 -11.843 1.00 89.75 72 LYS A N 1
ATOM 568 C CA . LYS A 1 72 ? 1.544 -4.727 -13.062 1.00 89.75 72 LYS A CA 1
ATOM 569 C C . LYS A 1 72 ? 1.577 -3.225 -12.826 1.00 89.75 72 LYS A C 1
ATOM 571 O O . LYS A 1 72 ? 2.085 -2.501 -13.675 1.00 89.75 72 LYS A O 1
ATOM 576 N N . ILE A 1 73 ? 1.074 -2.773 -11.676 1.00 92.88 73 ILE A N 1
ATOM 577 C CA . ILE A 1 73 ? 1.090 -1.362 -11.278 1.00 92.88 73 ILE A CA 1
ATOM 578 C C . ILE A 1 73 ? 2.533 -0.859 -11.178 1.00 92.88 73 ILE A C 1
ATOM 580 O O . ILE A 1 73 ? 2.847 0.168 -11.771 1.00 92.88 73 ILE A O 1
ATOM 584 N N . LEU A 1 74 ? 3.419 -1.610 -10.514 1.00 88.81 74 LEU A N 1
ATOM 585 C CA . LEU A 1 74 ? 4.835 -1.246 -10.386 1.00 88.81 74 LEU A CA 1
ATOM 586 C C . LEU A 1 74 ? 5.538 -1.188 -11.750 1.00 88.81 74 LEU A C 1
ATOM 588 O O . LEU A 1 74 ? 6.249 -0.234 -12.048 1.00 88.81 74 LEU A O 1
ATOM 592 N N . CYS A 1 75 ? 5.296 -2.172 -12.622 1.00 89.56 75 CYS A N 1
ATOM 593 C CA . CYS A 1 75 ? 5.856 -2.163 -13.974 1.00 89.56 75 CYS A CA 1
ATOM 594 C C . CYS A 1 75 ? 5.346 -0.971 -14.801 1.00 89.56 75 CYS A C 1
ATOM 596 O O . CYS A 1 75 ? 6.110 -0.352 -15.540 1.00 89.56 75 CYS A O 1
ATOM 598 N N . GLN A 1 76 ? 4.062 -0.633 -14.668 1.00 92.81 76 GLN A N 1
ATOM 599 C CA . GLN A 1 76 ? 3.465 0.503 -15.362 1.00 92.81 76 GLN A CA 1
ATOM 600 C C . GLN A 1 76 ? 4.042 1.839 -14.870 1.00 92.81 76 GLN A C 1
ATOM 602 O O . GLN A 1 76 ? 4.338 2.704 -15.694 1.00 92.81 76 GLN A O 1
ATOM 607 N N . GLU A 1 77 ? 4.251 1.994 -13.560 1.00 91.94 77 GLU A N 1
ATOM 608 C CA . GLU A 1 77 ? 4.874 3.183 -12.967 1.00 91.94 77 GLU A CA 1
ATOM 609 C C . GLU A 1 77 ? 6.281 3.427 -13.532 1.00 91.94 77 GLU A C 1
ATOM 611 O O . GLU A 1 77 ? 6.580 4.540 -13.981 1.00 91.94 77 GLU A O 1
ATOM 616 N N . GLU A 1 78 ? 7.104 2.377 -13.595 1.00 90.75 78 GLU A N 1
ATOM 617 C CA . GLU A 1 78 ? 8.456 2.449 -14.156 1.00 90.75 78 GLU A CA 1
ATOM 618 C C . GLU A 1 78 ? 8.446 2.766 -15.654 1.00 90.75 78 GLU A C 1
ATOM 620 O O . GLU A 1 78 ? 9.149 3.672 -16.106 1.00 90.75 78 GLU A O 1
ATOM 625 N N . GLN A 1 79 ? 7.589 2.100 -16.434 1.00 91.44 79 GLN A N 1
ATOM 626 C CA . GLN A 1 79 ? 7.448 2.394 -17.863 1.00 91.44 79 GLN A CA 1
ATOM 627 C C . GLN A 1 79 ? 7.028 3.845 -18.106 1.00 91.44 79 GLN A C 1
ATOM 629 O O . GLN A 1 79 ? 7.520 4.491 -19.033 1.00 91.44 79 GLN A O 1
ATOM 634 N N . ASP A 1 80 ? 6.124 4.389 -17.292 1.00 94.75 80 ASP A N 1
ATOM 635 C CA . ASP A 1 80 ? 5.690 5.775 -17.434 1.00 94.75 80 ASP A CA 1
ATOM 636 C C . ASP A 1 80 ? 6.782 6.762 -17.012 1.00 94.75 80 ASP A C 1
ATOM 638 O O . ASP A 1 80 ? 6.941 7.807 -17.652 1.00 94.75 80 ASP A O 1
ATOM 642 N N . ALA A 1 81 ? 7.580 6.434 -15.993 1.00 92.56 81 ALA A N 1
ATOM 643 C CA . ALA A 1 81 ? 8.771 7.200 -15.639 1.00 92.56 81 ALA A CA 1
ATOM 644 C C . ALA A 1 81 ? 9.802 7.203 -16.775 1.00 92.56 81 ALA A C 1
ATOM 646 O O . ALA A 1 81 ? 10.260 8.276 -17.185 1.00 92.56 81 ALA A O 1
ATOM 647 N N . TYR A 1 82 ? 10.092 6.036 -17.349 1.00 92.81 82 TYR A N 1
ATOM 648 C CA . TYR A 1 82 ? 11.013 5.908 -18.468 1.00 92.81 82 TYR A CA 1
ATOM 649 C C . TYR A 1 82 ? 10.522 6.665 -19.705 1.00 92.81 82 TYR A C 1
ATOM 651 O O . TYR A 1 82 ? 11.270 7.457 -20.275 1.00 92.81 82 TYR A O 1
ATOM 659 N N . ARG A 1 83 ? 9.244 6.519 -20.087 1.00 94.44 83 ARG A N 1
ATOM 660 C CA . ARG A 1 83 ? 8.640 7.242 -21.224 1.00 94.44 83 ARG A CA 1
ATOM 661 C C . ARG A 1 83 ? 8.764 8.756 -21.076 1.00 94.44 83 ARG A C 1
ATOM 663 O O . ARG A 1 83 ? 9.075 9.433 -22.058 1.00 94.44 83 ARG A O 1
ATOM 670 N N . ARG A 1 84 ? 8.562 9.296 -19.865 1.00 94.94 84 ARG A N 1
ATOM 671 C CA . ARG A 1 84 ? 8.745 10.733 -19.594 1.00 94.94 84 ARG A CA 1
ATOM 672 C C . ARG A 1 84 ? 10.173 11.173 -19.905 1.00 94.94 84 ARG A C 1
ATOM 674 O O . ARG A 1 84 ? 10.355 12.159 -20.614 1.00 94.94 84 ARG A O 1
ATOM 681 N N . ILE A 1 85 ? 11.177 10.426 -19.453 1.00 92.31 85 ILE A N 1
ATOM 682 C CA . ILE A 1 85 ? 12.587 10.747 -19.715 1.00 92.31 85 ILE A CA 1
ATOM 683 C C . ILE A 1 85 ? 12.959 10.517 -21.185 1.00 92.31 85 ILE A C 1
ATOM 685 O O . ILE A 1 85 ? 13.622 11.354 -21.791 1.00 92.31 85 ILE A O 1
ATOM 689 N N . HIS A 1 86 ? 12.495 9.428 -21.793 1.00 90.25 86 HIS A N 1
ATOM 690 C CA . HIS A 1 86 ? 12.773 9.093 -23.189 1.00 90.25 86 HIS A CA 1
ATOM 691 C C . HIS A 1 86 ? 12.176 10.117 -24.170 1.00 90.25 86 HIS A C 1
ATOM 693 O O . HIS A 1 86 ? 12.698 10.309 -25.268 1.00 90.25 86 HIS A O 1
ATOM 699 N N . SER A 1 87 ? 11.105 10.815 -23.781 1.00 92.56 87 SER A N 1
ATOM 700 C CA . SER A 1 87 ? 10.526 11.902 -24.582 1.00 92.56 87 SER A CA 1
ATOM 701 C C . SER A 1 87 ? 11.444 13.129 -24.722 1.00 92.56 87 SER A C 1
ATOM 703 O O . SER A 1 87 ? 11.234 13.959 -25.609 1.00 92.56 87 SER A O 1
ATOM 705 N N . LEU A 1 88 ? 12.494 13.239 -23.898 1.00 93.25 88 LEU A N 1
ATOM 706 C CA . LEU A 1 88 ? 13.478 14.315 -23.975 1.00 93.25 88 LEU A CA 1
ATOM 707 C C . LEU A 1 88 ? 14.422 14.098 -25.167 1.00 93.25 88 LEU A C 1
ATOM 709 O O . LEU A 1 88 ? 15.355 13.294 -25.141 1.00 93.25 88 LEU A O 1
ATOM 713 N N . THR A 1 89 ? 14.203 14.869 -26.229 1.00 89.50 89 THR A N 1
ATOM 714 C CA . THR A 1 89 ? 14.937 14.744 -27.499 1.00 89.50 89 THR A CA 1
ATOM 715 C C . THR A 1 89 ? 16.408 15.155 -27.416 1.00 89.50 89 THR A C 1
ATOM 717 O O . THR A 1 89 ? 17.204 14.721 -28.246 1.00 89.50 89 THR A O 1
ATOM 720 N N . HIS A 1 90 ? 16.780 15.955 -26.414 1.00 93.19 90 HIS A N 1
ATOM 721 C CA . HIS A 1 90 ? 18.117 16.532 -26.257 1.00 93.19 90 HIS A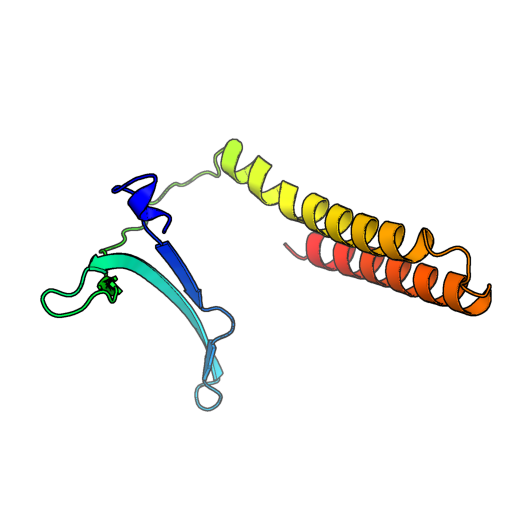 CA 1
ATOM 722 C C . HIS A 1 90 ? 19.113 15.633 -25.506 1.00 93.19 90 HIS A C 1
ATOM 724 O O . HIS A 1 90 ? 20.266 16.022 -25.340 1.00 93.19 90 HIS A O 1
ATOM 730 N N . LEU A 1 91 ? 18.688 14.455 -25.038 1.00 92.44 91 LEU A N 1
ATOM 731 C CA . LEU A 1 91 ? 19.570 13.525 -24.335 1.00 92.44 91 LEU A CA 1
ATOM 732 C C . LEU A 1 91 ? 20.578 12.889 -25.297 1.00 92.44 91 LEU A C 1
ATOM 734 O O . LEU A 1 91 ? 20.205 12.408 -26.376 1.00 92.44 91 LEU A O 1
ATOM 738 N N . ASP A 1 92 ? 21.840 12.834 -24.877 1.00 94.31 92 ASP A N 1
ATOM 739 C CA . ASP A 1 92 ? 22.885 12.135 -25.611 1.00 94.31 92 ASP A CA 1
ATOM 740 C C . ASP A 1 92 ? 22.711 10.608 -25.538 1.00 94.31 92 ASP A C 1
ATOM 742 O O . ASP A 1 92 ? 21.960 10.052 -24.728 1.00 94.31 92 ASP A O 1
ATOM 746 N N . SER A 1 93 ? 23.405 9.909 -26.434 1.00 92.12 93 SER A N 1
ATOM 747 C CA . SER A 1 93 ? 23.289 8.458 -26.572 1.00 92.12 93 SER A CA 1
ATOM 748 C C . SER A 1 93 ? 23.789 7.688 -25.346 1.00 92.12 93 SER A C 1
ATOM 750 O O . SER A 1 93 ? 23.250 6.621 -25.061 1.00 92.12 93 SER A O 1
ATOM 752 N N . VAL A 1 94 ? 24.779 8.203 -24.608 1.00 96.06 94 VAL A N 1
ATOM 753 C CA . VAL A 1 94 ? 25.303 7.535 -23.405 1.00 96.06 94 VAL A CA 1
ATOM 754 C C . VAL A 1 94 ? 24.264 7.603 -22.294 1.00 96.06 94 VAL A C 1
ATOM 756 O O . VAL A 1 94 ? 23.960 6.579 -21.684 1.00 96.06 94 VAL A O 1
ATOM 759 N N . THR A 1 95 ? 23.640 8.763 -22.090 1.00 93.56 95 THR A N 1
ATOM 760 C CA . THR A 1 95 ? 22.541 8.907 -21.128 1.00 93.56 95 THR A CA 1
ATOM 761 C C . THR A 1 95 ? 21.341 8.033 -21.488 1.00 93.56 95 THR A C 1
ATOM 763 O O . THR A 1 95 ? 20.757 7.412 -20.603 1.00 93.56 95 THR A O 1
ATOM 766 N N . LYS A 1 96 ? 20.998 7.893 -22.774 1.00 92.81 96 LYS A N 1
ATOM 767 C CA . LYS A 1 96 ? 19.929 6.970 -23.204 1.00 92.81 96 LYS A CA 1
ATOM 768 C C . LYS A 1 96 ? 20.243 5.509 -22.866 1.00 92.81 96 LYS A C 1
ATOM 770 O O . LYS A 1 96 ? 19.372 4.811 -22.351 1.00 92.81 96 LYS A O 1
ATOM 775 N N . ILE A 1 97 ? 21.478 5.060 -23.103 1.00 93.62 97 ILE A N 1
ATOM 776 C CA . ILE A 1 97 ? 21.925 3.699 -22.757 1.00 93.62 97 ILE A CA 1
ATOM 777 C C . ILE A 1 97 ? 21.912 3.491 -21.239 1.00 93.62 97 ILE A C 1
ATOM 779 O O . ILE A 1 97 ? 21.441 2.457 -20.764 1.00 93.62 97 ILE A O 1
ATOM 783 N N . HIS A 1 98 ? 22.391 4.476 -20.476 1.00 94.44 98 HIS A N 1
ATOM 784 C CA . HIS A 1 98 ? 22.372 4.430 -19.018 1.00 94.44 98 HIS A CA 1
ATOM 785 C C . HIS A 1 98 ? 20.941 4.285 -18.491 1.00 94.44 98 HIS A C 1
ATOM 787 O O . HIS A 1 98 ? 20.658 3.348 -17.751 1.00 94.44 98 HIS A O 1
ATOM 793 N N . ASN A 1 99 ? 20.022 5.139 -18.948 1.00 92.38 99 ASN A N 1
ATOM 794 C CA . ASN A 1 99 ? 18.625 5.104 -18.523 1.00 92.38 99 ASN A CA 1
ATOM 795 C C . ASN A 1 99 ? 17.947 3.776 -18.886 1.00 92.38 99 ASN A C 1
ATOM 797 O O . ASN A 1 99 ? 17.220 3.228 -18.066 1.00 92.38 99 ASN A O 1
ATOM 801 N N . GLY A 1 100 ? 18.213 3.226 -20.078 1.00 91.56 100 GLY A N 1
ATOM 802 C CA . GLY A 1 100 ? 17.694 1.905 -20.457 1.00 91.56 100 GLY A CA 1
ATOM 803 C C . GLY A 1 100 ? 18.275 0.763 -19.614 1.00 91.56 100 GLY A C 1
ATOM 804 O O . GLY A 1 100 ? 17.583 -0.207 -19.323 1.00 91.56 100 GLY A O 1
ATOM 805 N N . SER A 1 101 ? 19.526 0.884 -19.163 1.00 92.19 101 SER A N 1
ATOM 806 C CA . SER A 1 101 ? 20.132 -0.102 -18.255 1.00 92.19 101 SER A CA 1
ATOM 807 C C . SER A 1 101 ? 19.514 -0.038 -16.855 1.00 92.19 101 SER A C 1
ATOM 809 O O . SER A 1 101 ? 19.307 -1.078 -16.235 1.00 92.19 101 SER A O 1
ATOM 811 N N . VAL A 1 102 ? 19.191 1.167 -16.370 1.00 90.50 102 VAL A N 1
ATOM 812 C CA . VAL A 1 102 ? 18.498 1.375 -15.088 1.00 90.50 102 VAL A CA 1
ATOM 813 C C . VAL A 1 102 ? 17.076 0.813 -15.142 1.00 90.50 102 VAL A C 1
ATOM 815 O O . VAL A 1 102 ? 16.704 0.053 -14.255 1.00 90.50 102 VAL A O 1
ATOM 818 N N . GLU A 1 103 ? 16.314 1.102 -16.200 1.00 87.62 103 GLU A N 1
ATOM 819 C CA . GLU A 1 103 ? 14.980 0.516 -16.408 1.00 87.62 103 GLU A CA 1
ATOM 820 C C . GLU A 1 103 ? 15.049 -1.019 -16.468 1.00 87.62 103 GLU A C 1
ATOM 822 O O . GLU A 1 103 ? 14.276 -1.707 -15.806 1.00 87.62 103 GLU A O 1
ATOM 827 N N . GLY A 1 104 ? 16.016 -1.569 -17.212 1.00 82.56 104 GLY A N 1
ATOM 828 C CA . GLY A 1 104 ? 16.230 -3.013 -17.294 1.00 82.56 104 GLY A CA 1
ATOM 829 C C . GLY A 1 104 ? 16.555 -3.653 -15.941 1.00 82.56 104 GLY A C 1
ATOM 830 O O . GLY A 1 104 ? 16.034 -4.724 -15.632 1.00 82.56 104 GLY A O 1
ATOM 831 N N . LEU A 1 105 ? 17.374 -2.998 -15.112 1.00 84.12 105 LEU A N 1
ATOM 832 C CA . LEU A 1 105 ? 17.683 -3.464 -13.759 1.00 84.12 105 LEU A CA 1
ATOM 833 C C . LEU A 1 105 ? 16.438 -3.455 -12.863 1.00 84.12 105 LEU A C 1
ATOM 835 O O . LEU A 1 105 ? 16.161 -4.455 -12.205 1.00 84.12 105 LEU A O 1
ATOM 839 N N . LEU A 1 106 ? 15.667 -2.365 -12.884 1.00 75.00 106 LEU A N 1
ATOM 840 C CA . LEU A 1 106 ? 14.433 -2.230 -12.106 1.00 75.00 106 LEU A CA 1
ATOM 841 C C . LEU A 1 106 ? 13.370 -3.239 -12.542 1.00 75.00 106 LEU A C 1
ATOM 843 O O . LEU A 1 106 ? 12.677 -3.797 -11.697 1.00 75.00 106 LEU A O 1
ATOM 847 N N . ALA A 1 107 ? 13.283 -3.547 -13.839 1.00 72.44 107 ALA A N 1
ATOM 848 C CA . ALA A 1 107 ? 12.430 -4.623 -14.321 1.00 72.44 107 ALA A CA 1
ATOM 849 C C . ALA A 1 107 ? 12.844 -5.965 -13.696 1.00 72.44 107 ALA A C 1
ATOM 851 O O . ALA A 1 107 ? 11.997 -6.672 -13.158 1.00 72.44 107 ALA A O 1
ATOM 852 N N . VAL A 1 108 ? 14.138 -6.304 -13.698 1.00 71.31 108 VAL A N 1
ATOM 853 C CA . VAL A 1 108 ? 14.644 -7.566 -13.124 1.00 71.31 108 VAL A CA 1
ATOM 854 C C . VAL A 1 108 ? 14.439 -7.635 -11.606 1.00 71.31 108 VAL A C 1
ATOM 856 O O . VAL A 1 108 ? 13.983 -8.665 -11.106 1.00 71.31 108 VAL A O 1
ATOM 859 N N . GLU A 1 109 ? 14.720 -6.560 -10.867 1.00 66.62 109 GLU A N 1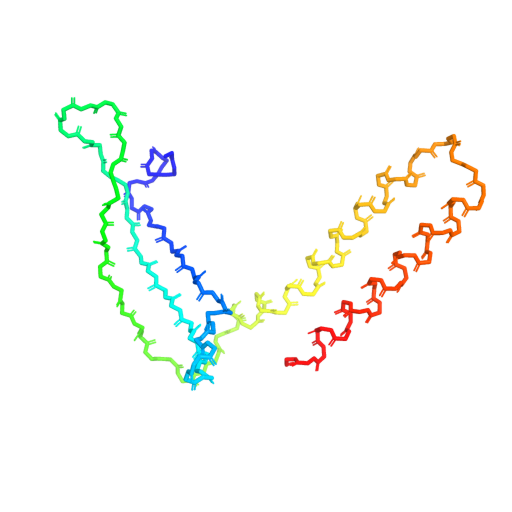
ATOM 860 C CA . GLU A 1 109 ? 14.480 -6.505 -9.417 1.00 66.62 109 GLU A CA 1
ATOM 861 C C . GLU A 1 109 ? 12.985 -6.535 -9.074 1.00 66.62 109 GLU A C 1
ATOM 863 O O . GLU A 1 109 ? 12.578 -7.239 -8.149 1.00 66.62 109 GLU A O 1
ATOM 868 N N . GLY A 1 110 ? 12.153 -5.845 -9.857 1.00 60.62 110 GLY A N 1
ATOM 869 C CA . GLY A 1 110 ? 10.698 -5.883 -9.748 1.00 60.62 110 GLY A CA 1
ATOM 870 C C . GLY A 1 110 ? 10.140 -7.288 -9.976 1.00 60.62 110 GLY A C 1
ATOM 871 O O . GLY A 1 110 ? 9.310 -7.749 -9.194 1.00 60.62 110 GLY A O 1
ATOM 872 N N . TYR A 1 111 ? 10.651 -8.021 -10.974 1.00 57.28 111 TYR A N 1
ATOM 873 C CA . TYR A 1 111 ? 10.331 -9.440 -11.163 1.00 57.28 111 TYR A CA 1
ATOM 874 C C . TYR A 1 111 ? 10.737 -10.272 -9.944 1.00 57.28 111 TYR A C 1
ATOM 876 O O . TYR A 1 111 ? 9.945 -11.090 -9.481 1.00 57.28 111 TYR A O 1
ATOM 884 N N . LEU A 1 112 ? 11.928 -10.049 -9.384 1.00 55.19 112 LEU A N 1
ATOM 885 C CA . LEU A 1 112 ? 12.399 -10.791 -8.214 1.00 55.19 112 LEU A CA 1
ATOM 886 C C . LEU A 1 112 ? 11.496 -10.561 -6.989 1.00 55.19 112 LEU A C 1
ATOM 888 O O . LEU A 1 112 ? 11.112 -11.522 -6.326 1.00 55.19 112 LEU A O 1
ATOM 892 N N . MET A 1 113 ? 11.078 -9.317 -6.739 1.00 53.81 113 MET A N 1
ATOM 893 C CA . MET A 1 113 ? 10.129 -8.975 -5.668 1.00 53.81 113 MET A CA 1
ATOM 894 C C . MET A 1 113 ? 8.753 -9.632 -5.855 1.00 53.81 113 MET A C 1
ATOM 896 O O . MET A 1 113 ? 8.100 -9.967 -4.869 1.00 53.81 113 MET A O 1
ATOM 900 N N . CYS A 1 114 ? 8.331 -9.871 -7.100 1.00 48.97 114 CYS A N 1
ATOM 901 C CA . CYS A 1 114 ? 7.079 -10.568 -7.410 1.00 48.97 114 CYS A CA 1
ATOM 902 C C . CYS A 1 114 ? 7.165 -12.095 -7.260 1.00 48.97 114 CYS A C 1
ATOM 904 O O . CYS A 1 114 ? 6.129 -12.735 -7.124 1.00 48.97 114 CYS A O 1
ATOM 906 N N . PHE A 1 115 ? 8.367 -12.683 -7.290 1.00 46.16 115 PHE A N 1
ATOM 907 C CA . PHE A 1 115 ? 8.582 -14.128 -7.115 1.00 46.16 115 PHE A CA 1
ATOM 908 C C . PHE A 1 115 ? 8.843 -14.547 -5.659 1.00 46.16 115 PHE A C 1
ATOM 910 O O . PHE A 1 115 ? 8.803 -15.739 -5.360 1.00 46.16 115 PHE A O 1
ATOM 917 N N . PHE A 1 116 ? 9.114 -13.599 -4.756 1.00 41.78 116 PHE A N 1
ATOM 918 C CA . PHE A 1 116 ? 9.345 -13.875 -3.332 1.00 41.78 116 PHE A CA 1
ATOM 919 C C . PHE A 1 116 ? 8.078 -13.820 -2.452 1.00 41.78 116 PHE A C 1
ATOM 921 O O . PHE A 1 116 ? 8.201 -13.886 -1.228 1.00 41.78 116 PHE A O 1
ATOM 928 N N . TYR A 1 117 ? 6.882 -13.761 -3.052 1.00 43.72 117 TYR A N 1
ATOM 929 C CA . TYR A 1 117 ? 5.590 -13.935 -2.370 1.00 43.72 117 TYR A CA 1
ATOM 930 C C . TYR A 1 117 ? 4.808 -15.128 -2.918 1.00 43.72 117 TYR A C 1
ATOM 932 O O . TYR A 1 117 ? 4.756 -15.284 -4.158 1.00 43.72 117 TYR A O 1
#